Protein AF-A0A963ECT3-F1 (afdb_monomer)

Mean predicted aligned error: 2.51 Å

Solvent-accessible surface area (backbone atoms only — not comparable to full-atom values): 3397 Å² total; per-residue (Å²): 107,66,77,40,56,79,67,74,45,88,42,74,36,84,32,40,85,40,75,90,40,63,58,97,87,40,54,62,56,69,80,55,64,32,16,37,38,37,14,34,76,90,31,90,50,55,75,86,42,76,47,68,47,79,44,111

Radius of gyration: 12.64 Å; Cα contacts (8 Å, |Δi|>4): 105; chains: 1; bounding box: 28×16×36 Å

Sequence (56 aa):
MDLAGSRGLKVIEDCAQAHGARYKGRPVGSLGHIAAFSFCQDKIMSTGGEGGMLVT

Foldseek 3Di:
DVVCVVVVHFDEAECQAPPPHDDPNHHPQPPTPKYKYWQDPPHPHHPVHTDMDMDD

pLDDT: mean 96.41, std 2.36, range [89.25, 98.5]

Secondary structure (DSSP, 8-state):
-HHHHTTT---EEE-TT-TT-EETTEETTSSSSEEEEE--TTSSS--SSS-EEEE-

Nearest PDB structures (foldseek):
  7l7x-assembly1_BBB  TM=9.815E-01  e=2.691E-06  Psychrobacter cryohalolentis K5
  8gyh-assembly1_A  TM=9.832E-01  e=1.508E-04  Streptomyces ficellus
  6blg-assembly1_A  TM=9.828E-01  e=2.629E-04  Klebsiella pneumoniae subsp. pneumoniae MGH 78578
  5k8b-assembly1_A  TM=9.016E-01  e=4.581E-04  Shewanella oneidensis MR-1
  3uwc-assembly1_A  TM=9.078E-01  e=9.716E-03  Coxiella burnetii

Structure (mmCIF, N/CA/C/O backbone):
data_AF-A0A963ECT3-F1
#
_entry.id   AF-A0A963ECT3-F1
#
loop_
_atom_site.group_PDB
_atom_site.id
_atom_site.type_symbol
_atom_site.label_atom_id
_atom_site.label_alt_id
_atom_site.label_comp_id
_atom_site.label_asym_id
_atom_site.label_entity_id
_atom_site.label_seq_id
_atom_site.pdbx_PDB_ins_code
_atom_site.Cartn_x
_atom_site.Cartn_y
_atom_site.Cartn_z
_atom_site.occupancy
_atom_site.B_iso_or_equiv
_atom_site.auth_seq_id
_atom_site.auth_comp_id
_atom_site.auth_asym_id
_atom_site.auth_atom_id
_atom_site.pdbx_PDB_model_num
ATOM 1 N N . MET A 1 1 ? -8.375 -2.687 10.449 1.00 92.56 1 MET A N 1
ATOM 2 C CA . MET A 1 1 ? -8.381 -1.318 11.006 1.00 92.56 1 MET A CA 1
ATOM 3 C C . MET A 1 1 ? -8.791 -1.306 12.471 1.00 92.56 1 MET A C 1
ATOM 5 O O . MET A 1 1 ? -8.169 -0.584 13.231 1.00 92.56 1 MET A O 1
ATOM 9 N N . ASP A 1 2 ? -9.730 -2.154 12.890 1.00 95.69 2 ASP A N 1
ATOM 10 C CA . ASP A 1 2 ? -10.301 -2.188 14.250 1.00 95.69 2 ASP A CA 1
ATOM 11 C C . ASP A 1 2 ? -9.266 -2.278 15.388 1.00 95.69 2 ASP A C 1
ATOM 13 O O . ASP A 1 2 ? -9.322 -1.508 16.348 1.00 95.69 2 ASP A O 1
ATOM 17 N N . LEU A 1 3 ? -8.258 -3.153 15.263 1.00 97.38 3 LEU A N 1
ATOM 18 C CA . LEU A 1 3 ? -7.198 -3.287 16.273 1.00 97.38 3 LEU A CA 1
ATOM 19 C C . LEU A 1 3 ? -6.373 -2.001 16.439 1.00 97.38 3 LEU A C 1
ATOM 21 O O . LEU A 1 3 ? -6.061 -1.602 17.556 1.00 97.38 3 LEU A O 1
ATOM 25 N N . ALA A 1 4 ? -6.007 -1.360 15.329 1.00 97.69 4 ALA A N 1
ATOM 26 C CA . ALA A 1 4 ? -5.228 -0.127 15.360 1.00 97.69 4 ALA A CA 1
ATOM 27 C C . ALA A 1 4 ? -6.091 1.055 15.825 1.00 97.69 4 ALA A C 1
ATOM 29 O O . ALA A 1 4 ? -5.666 1.825 16.682 1.00 97.69 4 ALA A O 1
ATOM 30 N N . GLY A 1 5 ? -7.331 1.141 15.331 1.00 97.44 5 GLY A N 1
ATOM 31 C CA . GLY A 1 5 ? -8.296 2.176 15.696 1.00 97.44 5 GLY A CA 1
ATOM 32 C C . GLY A 1 5 ? -8.627 2.181 17.188 1.00 97.44 5 GLY A C 1
ATOM 33 O O . GLY A 1 5 ? -8.572 3.235 17.812 1.00 97.44 5 GLY A O 1
ATOM 34 N N . SER A 1 6 ? -8.861 1.009 17.790 1.00 9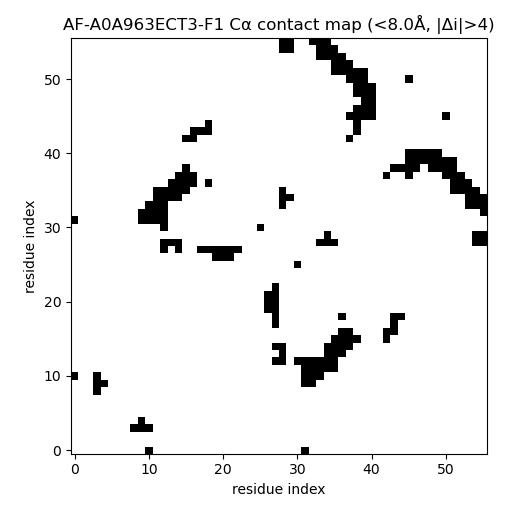8.31 6 SER A N 1
ATOM 35 C CA . SER A 1 6 ? -9.133 0.895 19.236 1.00 98.31 6 SER A CA 1
ATOM 36 C C . SER A 1 6 ? -7.960 1.321 20.129 1.00 98.31 6 SER A C 1
ATOM 38 O O . SER A 1 6 ? -8.158 1.592 21.310 1.00 98.31 6 SER A O 1
ATOM 40 N N . ARG A 1 7 ? -6.745 1.412 19.576 1.00 98.25 7 ARG A N 1
ATOM 41 C CA . ARG A 1 7 ? -5.528 1.842 20.280 1.00 98.25 7 ARG A CA 1
ATOM 42 C C . ARG A 1 7 ? -5.043 3.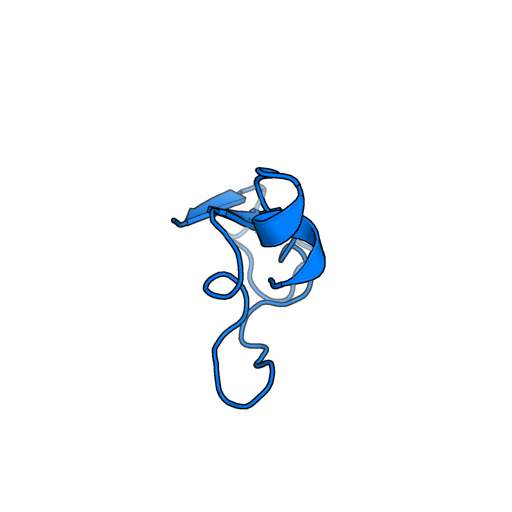232 19.863 1.00 98.25 7 ARG A C 1
ATOM 44 O O . ARG A 1 7 ? -3.968 3.642 20.286 1.00 98.25 7 ARG A O 1
ATOM 51 N N . GLY A 1 8 ? -5.790 3.937 19.009 1.00 98.06 8 GLY A N 1
ATOM 52 C CA . GLY A 1 8 ? -5.376 5.238 18.475 1.00 98.06 8 GLY A CA 1
ATOM 53 C C . GLY A 1 8 ? -4.116 5.181 17.600 1.00 98.06 8 GLY A C 1
ATOM 54 O O . GLY A 1 8 ? -3.434 6.190 17.441 1.00 98.06 8 GLY A O 1
ATOM 55 N N . LEU A 1 9 ? -3.785 4.014 17.039 1.00 98.44 9 LE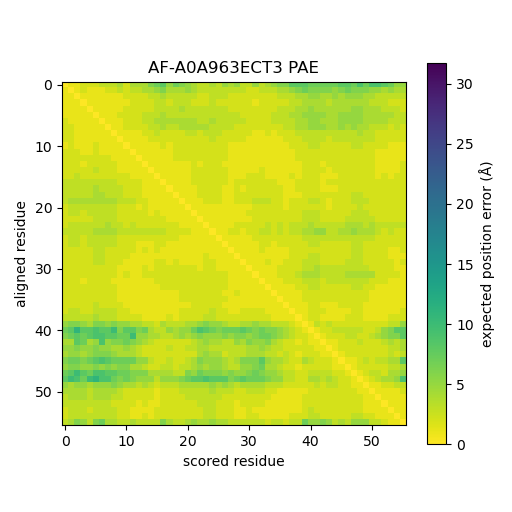U A N 1
ATOM 56 C CA . LEU A 1 9 ? -2.588 3.816 16.225 1.00 98.44 9 LEU A CA 1
ATOM 57 C C . LEU A 1 9 ? -2.855 4.136 14.753 1.00 98.44 9 LEU A C 1
ATOM 59 O O . LEU A 1 9 ? -3.886 3.762 14.183 1.00 98.44 9 LEU A O 1
ATOM 63 N N . LYS A 1 10 ? -1.877 4.779 14.110 1.00 98.12 10 LYS A N 1
ATOM 64 C CA . LYS A 1 10 ? -1.851 4.930 12.654 1.00 98.12 10 LYS A CA 1
ATOM 65 C C . LYS A 1 10 ? -1.399 3.628 11.996 1.00 98.12 10 LYS A C 1
ATOM 67 O O . LYS A 1 10 ? -0.686 2.822 12.585 1.00 98.12 10 LYS A O 1
ATOM 72 N N . VAL A 1 11 ? -1.849 3.434 10.764 1.00 98.06 11 VAL A N 1
ATOM 73 C CA . VAL A 1 11 ? -1.567 2.250 9.946 1.00 98.06 11 VAL A CA 1
ATOM 74 C C . VAL A 1 11 ? -0.920 2.738 8.668 1.00 98.06 11 VAL A C 1
ATOM 76 O O . VAL A 1 11 ? -1.534 3.531 7.955 1.00 98.06 11 VAL A O 1
ATOM 79 N N . ILE A 1 12 ? 0.296 2.271 8.418 1.00 98.25 12 ILE A N 1
ATOM 80 C CA . ILE A 1 12 ? 1.053 2.527 7.198 1.00 98.25 12 ILE A CA 1
ATOM 81 C C . ILE A 1 12 ? 1.049 1.235 6.393 1.00 98.25 12 ILE A C 1
ATOM 83 O O . ILE A 1 12 ? 1.356 0.173 6.936 1.00 98.25 12 ILE A O 1
ATOM 87 N N . GLU A 1 13 ? 0.689 1.317 5.120 1.00 98.50 13 GLU A N 1
ATOM 88 C CA . GLU A 1 13 ? 0.829 0.193 4.203 1.00 98.50 13 GLU A CA 1
ATOM 89 C C . GLU A 1 13 ? 2.187 0.259 3.499 1.00 98.50 13 GLU A C 1
ATOM 91 O O . GLU A 1 13 ? 2.490 1.229 2.806 1.00 98.50 13 GLU A O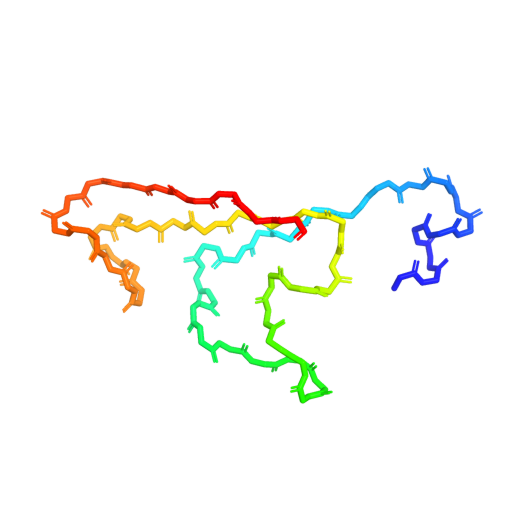 1
ATOM 96 N N . ASP A 1 14 ? 2.985 -0.797 3.623 1.00 98.06 14 ASP A N 1
ATOM 97 C CA . ASP A 1 14 ? 4.103 -1.030 2.712 1.00 98.06 14 ASP A CA 1
ATOM 98 C C . ASP A 1 14 ? 3.582 -1.805 1.497 1.00 98.06 14 ASP A C 1
ATOM 100 O O . ASP A 1 14 ? 3.308 -3.005 1.563 1.00 98.06 14 ASP A O 1
ATOM 104 N N . CYS A 1 15 ? 3.380 -1.086 0.395 1.00 97.75 15 CYS A N 1
ATOM 105 C CA . CYS A 1 15 ? 2.887 -1.626 -0.865 1.00 97.75 15 CYS A CA 1
ATOM 106 C C . CYS A 1 15 ? 4.007 -1.809 -1.897 1.00 97.75 15 CYS A C 1
ATOM 108 O O . CYS A 1 15 ? 3.711 -1.973 -3.084 1.00 97.75 15 CYS A O 1
ATOM 110 N N . ALA A 1 16 ? 5.282 -1.815 -1.483 1.00 97.12 16 ALA A N 1
ATOM 111 C CA . ALA A 1 16 ? 6.426 -1.877 -2.391 1.00 97.12 16 ALA A CA 1
ATOM 112 C C . ALA A 1 16 ? 6.328 -3.022 -3.412 1.00 97.12 16 ALA A C 1
ATOM 114 O O . ALA A 1 16 ? 6.672 -2.839 -4.574 1.00 97.12 16 ALA A O 1
ATOM 115 N N . GLN A 1 17 ? 5.805 -4.186 -3.018 1.00 96.50 17 GLN A N 1
ATOM 116 C CA . GLN A 1 17 ? 5.656 -5.351 -3.902 1.00 96.50 17 GLN A CA 1
ATOM 117 C C . GLN A 1 17 ? 4.207 -5.649 -4.318 1.00 96.50 17 GLN A C 1
ATOM 119 O O . GLN A 1 17 ? 3.927 -6.730 -4.823 1.00 96.50 17 GLN A O 1
ATOM 124 N N . ALA A 1 18 ? 3.272 -4.720 -4.110 1.00 97.50 18 ALA A N 1
ATOM 125 C CA . ALA A 1 18 ? 1.840 -4.998 -4.254 1.00 97.50 18 ALA A CA 1
ATOM 126 C C . ALA A 1 18 ? 1.129 -4.114 -5.295 1.00 97.50 18 ALA A C 1
ATOM 128 O O . ALA A 1 18 ? -0.096 -4.020 -5.287 1.00 97.50 18 ALA A O 1
ATOM 129 N N . HIS A 1 19 ? 1.862 -3.469 -6.209 1.00 96.69 19 HIS A N 1
ATOM 130 C CA . HIS A 1 19 ? 1.274 -2.640 -7.269 1.00 96.69 19 HIS A CA 1
ATOM 131 C C . HIS A 1 19 ? 0.138 -3.369 -8.002 1.00 96.69 19 HIS A C 1
ATOM 133 O O . HIS A 1 19 ? 0.309 -4.483 -8.493 1.00 96.69 19 HIS A O 1
ATOM 139 N N . GLY A 1 20 ? -1.035 -2.735 -8.067 1.00 95.88 20 GLY A N 1
ATOM 140 C CA . GLY A 1 20 ? -2.223 -3.282 -8.730 1.00 95.88 20 GLY A CA 1
ATOM 141 C C . GLY A 1 20 ? -3.001 -4.342 -7.936 1.00 95.88 20 GLY A C 1
ATOM 142 O O . GLY A 1 20 ? -4.097 -4.717 -8.356 1.00 95.88 20 GLY A O 1
ATOM 143 N N . ALA A 1 21 ? -2.501 -4.801 -6.784 1.00 98.00 21 ALA A N 1
ATOM 144 C CA . ALA A 1 21 ? -3.202 -5.771 -5.949 1.00 98.00 21 ALA A CA 1
ATOM 145 C C . ALA A 1 21 ? -4.468 -5.181 -5.305 1.00 98.00 21 ALA A C 1
ATOM 147 O O . ALA A 1 21 ? -4.629 -3.966 -5.141 1.00 98.00 21 ALA A O 1
ATOM 148 N N . ARG A 1 22 ? -5.384 -6.069 -4.902 1.00 98.38 22 ARG A N 1
ATOM 149 C CA . ARG A 1 22 ? -6.629 -5.708 -4.217 1.00 98.38 22 ARG A CA 1
ATOM 150 C C . ARG A 1 22 ? -6.864 -6.586 -2.997 1.00 98.38 22 ARG A C 1
ATOM 152 O O . ARG A 1 22 ? -6.716 -7.802 -3.067 1.00 98.38 22 ARG A O 1
ATOM 159 N N . TYR A 1 23 ? -7.330 -5.978 -1.913 1.00 97.56 23 TYR A N 1
ATOM 160 C CA . TYR A 1 23 ? -7.831 -6.669 -0.731 1.00 97.56 23 TYR A CA 1
ATOM 161 C C . TYR A 1 23 ? -9.325 -6.395 -0.568 1.00 97.56 23 TYR A C 1
ATOM 163 O O . TYR A 1 23 ? -9.746 -5.244 -0.451 1.00 97.56 23 TYR A O 1
ATOM 171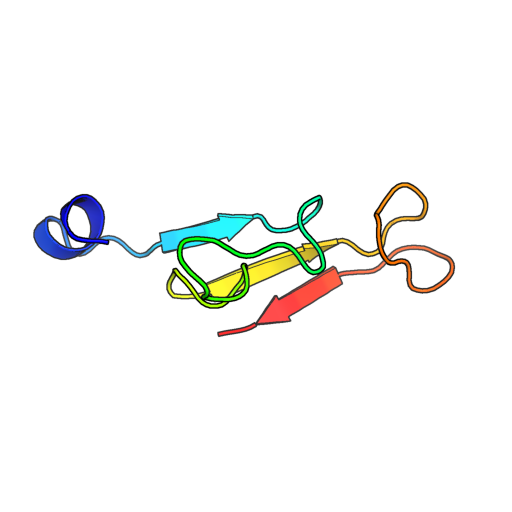 N N . LYS A 1 24 ? -10.147 -7.454 -0.571 1.00 96.81 24 LYS A N 1
ATOM 172 C CA . LYS A 1 24 ? -11.619 -7.351 -0.469 1.00 96.81 24 LYS A CA 1
ATOM 173 C C . LYS A 1 24 ? -12.210 -6.324 -1.454 1.00 96.81 24 LYS A C 1
ATOM 175 O O . LYS A 1 24 ? -13.012 -5.474 -1.084 1.00 96.81 24 LYS A O 1
ATOM 180 N N . GLY A 1 25 ? -11.746 -6.366 -2.705 1.00 97.38 25 GLY A N 1
ATOM 181 C CA . GLY A 1 25 ? -12.177 -5.464 -3.781 1.00 97.38 25 GLY A CA 1
ATOM 182 C C . GLY A 1 25 ? -11.554 -4.062 -3.758 1.00 97.38 25 GLY A C 1
ATOM 183 O O . GLY A 1 25 ? -11.569 -3.384 -4.787 1.00 97.38 25 GLY A O 1
ATOM 184 N N . ARG A 1 26 ? -10.938 -3.640 -2.648 1.00 97.44 26 ARG A N 1
ATOM 185 C CA . ARG A 1 26 ? -10.267 -2.338 -2.520 1.00 97.44 26 ARG A CA 1
ATOM 186 C C . ARG A 1 26 ? -8.811 -2.421 -2.987 1.00 97.44 26 ARG A C 1
ATOM 188 O O . ARG A 1 26 ? -8.160 -3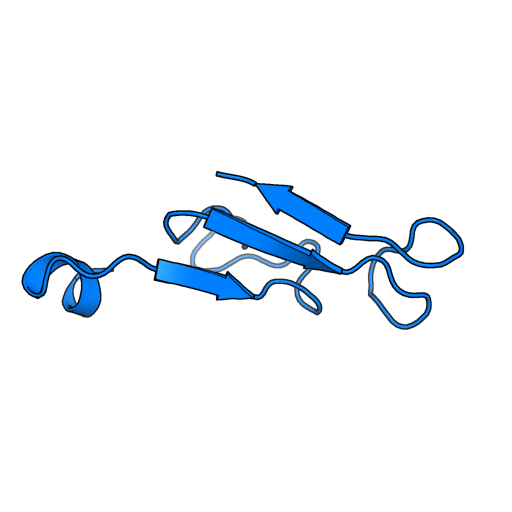.419 -2.680 1.00 97.44 26 ARG A O 1
ATOM 195 N N . PRO A 1 27 ? -8.285 -1.422 -3.715 1.00 97.75 27 PRO A N 1
ATOM 196 C CA . PRO A 1 27 ? -6.876 -1.402 -4.099 1.00 97.75 27 PRO A CA 1
ATOM 197 C C . PRO A 1 27 ? -5.975 -1.289 -2.864 1.00 97.75 27 PRO A C 1
ATOM 199 O O . PRO A 1 27 ? -6.322 -0.594 -1.904 1.00 97.75 27 PRO A O 1
ATOM 202 N N . VAL A 1 28 ? -4.829 -1.970 -2.878 1.00 97.44 28 VAL A N 1
ATOM 203 C CA . VAL A 1 28 ? -3.798 -1.744 -1.853 1.00 97.44 28 VAL A CA 1
ATOM 204 C C . VAL A 1 28 ? -3.276 -0.312 -1.946 1.00 97.44 28 VAL A C 1
ATOM 206 O O . VAL A 1 28 ? -3.322 0.308 -3.009 1.00 97.44 28 VAL A O 1
ATOM 209 N N . GLY A 1 29 ? -2.832 0.224 -0.818 1.00 97.62 29 GLY A N 1
ATOM 210 C CA . GLY A 1 29 ? -2.472 1.629 -0.683 1.00 97.62 29 GLY A CA 1
ATOM 211 C C . GLY A 1 29 ? -3.653 2.559 -0.398 1.00 97.62 29 GLY A C 1
ATOM 212 O O . GLY A 1 29 ? -3.491 3.773 -0.394 1.00 97.62 29 GLY A O 1
ATOM 213 N N . SER A 1 30 ? -4.842 1.991 -0.171 1.00 97.38 30 SER A N 1
ATOM 214 C CA . SER A 1 30 ? -6.055 2.716 0.231 1.00 97.38 30 SER A CA 1
ATOM 215 C C . SER A 1 30 ? -6.718 2.134 1.485 1.00 97.38 30 SER A C 1
ATOM 217 O O . SER A 1 30 ? -7.866 2.458 1.790 1.00 97.38 30 SER A O 1
ATOM 219 N N 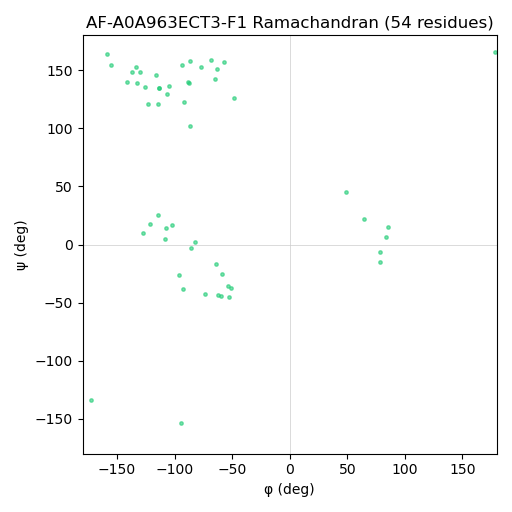. LEU A 1 31 ? -6.060 1.201 2.176 1.00 96.88 31 LEU A N 1
ATOM 220 C CA . LEU A 1 31 ? -6.599 0.455 3.315 1.00 96.88 31 LEU A CA 1
ATOM 221 C C . LEU A 1 31 ? -6.270 1.129 4.654 1.00 96.88 31 LEU A C 1
ATOM 223 O O . LEU A 1 31 ? -7.094 1.078 5.572 1.00 96.88 31 LEU A O 1
ATOM 227 N N . GLY A 1 32 ? -5.064 1.689 4.765 1.00 96.25 32 GLY A N 1
ATOM 228 C CA . GLY A 1 32 ? -4.511 2.346 5.943 1.00 96.25 32 GLY A CA 1
ATOM 229 C C . GLY A 1 32 ? -4.717 3.860 5.939 1.00 96.25 32 GLY A C 1
ATOM 230 O O . GLY A 1 32 ? -5.676 4.371 5.374 1.00 96.25 32 GLY A O 1
ATOM 231 N N . HIS A 1 33 ? -3.825 4.569 6.630 1.00 98.06 33 HIS A N 1
ATOM 232 C CA . HIS A 1 33 ? -3.817 6.036 6.682 1.00 98.06 33 HIS A CA 1
ATOM 233 C C . HIS A 1 33 ? -2.857 6.657 5.666 1.00 98.06 33 HIS A C 1
ATOM 235 O O . HIS A 1 33 ? -3.022 7.811 5.304 1.00 98.06 33 HIS A O 1
ATOM 241 N N . ILE A 1 34 ? -1.820 5.918 5.283 1.00 98.25 34 ILE A N 1
ATOM 242 C CA . ILE A 1 34 ? -0.847 6.288 4.260 1.00 98.25 34 ILE A CA 1
ATOM 243 C C . ILE A 1 34 ? -0.249 4.993 3.713 1.00 98.25 34 ILE A C 1
ATOM 245 O O . ILE A 1 34 ? -0.205 3.980 4.422 1.00 98.25 34 ILE A O 1
ATOM 249 N N . ALA A 1 35 ? 0.235 5.023 2.483 1.00 98.25 35 ALA A N 1
ATOM 250 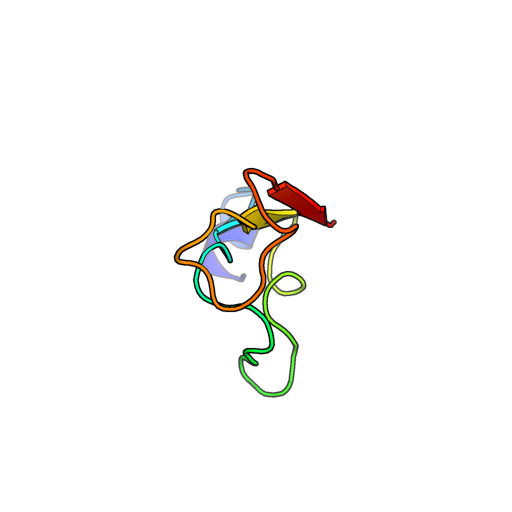C CA . ALA A 1 35 ? 0.919 3.904 1.871 1.00 98.25 35 ALA A CA 1
ATOM 251 C C . ALA A 1 35 ? 2.161 4.333 1.105 1.00 98.25 35 ALA A C 1
ATOM 253 O O . ALA A 1 35 ? 2.201 5.424 0.538 1.00 98.25 35 ALA A O 1
ATOM 254 N N . ALA A 1 36 ? 3.152 3.446 1.075 1.00 98.38 36 ALA A N 1
ATOM 255 C CA . ALA A 1 36 ? 4.383 3.615 0.325 1.00 98.38 36 ALA A CA 1
ATOM 256 C C . ALA A 1 36 ? 4.472 2.591 -0.809 1.00 98.38 36 ALA A C 1
ATOM 258 O O . ALA A 1 36 ? 4.243 1.399 -0.611 1.00 98.38 36 ALA A O 1
ATOM 259 N N . PHE A 1 37 ? 4.849 3.064 -1.989 1.00 98.19 37 PHE A N 1
ATOM 260 C CA . PHE A 1 37 ? 5.177 2.250 -3.152 1.00 98.19 37 PHE A CA 1
ATOM 261 C C . PHE A 1 37 ? 6.648 2.444 -3.513 1.00 98.19 37 PHE A C 1
ATOM 263 O O . PHE A 1 37 ? 7.189 3.540 -3.357 1.00 98.19 37 PHE A O 1
ATOM 270 N N . SER A 1 38 ? 7.283 1.382 -4.006 1.00 97.56 38 SER A N 1
ATOM 271 C CA . SER A 1 38 ? 8.662 1.394 -4.495 1.00 97.56 38 SER A CA 1
ATOM 272 C C . SER A 1 38 ? 8.658 1.143 -5.993 1.00 97.56 38 SER A C 1
ATOM 274 O O . SER A 1 38 ? 8.009 0.217 -6.459 1.00 97.56 38 SER A O 1
ATOM 276 N N . PHE A 1 39 ? 9.426 1.931 -6.727 1.00 97.06 39 PHE A N 1
ATOM 277 C CA . PHE A 1 39 ? 9.586 1.802 -8.171 1.00 97.06 39 PHE A CA 1
ATOM 278 C C . PHE A 1 39 ? 11.016 1.412 -8.565 1.00 97.06 39 PHE A C 1
ATOM 280 O O . PHE A 1 39 ? 11.445 1.704 -9.683 1.00 97.06 39 PHE A O 1
ATOM 287 N N . CYS A 1 40 ? 11.749 0.758 -7.655 1.00 93.38 40 CYS A N 1
ATOM 288 C CA . CYS A 1 40 ? 13.044 0.145 -7.955 1.00 93.38 40 CYS A CA 1
ATOM 289 C C . CYS A 1 40 ? 12.900 -0.875 -9.101 1.00 93.38 40 CYS A C 1
ATOM 291 O O . CYS A 1 40 ? 11.807 -1.379 -9.373 1.00 93.38 40 CYS A O 1
ATOM 293 N N . GLN A 1 41 ? 13.996 -1.172 -9.796 1.00 89.25 41 GLN A N 1
ATOM 294 C CA . GLN A 1 41 ? 13.983 -1.945 -11.043 1.00 89.25 41 GLN A CA 1
ATOM 295 C C . GLN A 1 41 ? 13.385 -3.356 -10.914 1.00 89.25 41 GLN A C 1
ATOM 297 O O . GLN A 1 41 ? 12.890 -3.896 -11.899 1.00 89.25 41 GLN A O 1
ATOM 302 N N . ASP A 1 42 ? 13.412 -3.949 -9.720 1.00 89.69 42 ASP A N 1
ATOM 303 C CA . ASP A 1 42 ? 12.881 -5.288 -9.438 1.00 89.69 42 ASP A CA 1
ATOM 304 C C . ASP A 1 42 ? 11.373 -5.307 -9.115 1.00 89.69 42 ASP A C 1
ATOM 306 O O . ASP A 1 42 ? 10.801 -6.373 -8.878 1.00 89.69 42 ASP A O 1
ATOM 310 N N . LYS A 1 43 ? 10.714 -4.143 -9.055 1.00 90.94 43 LYS A N 1
ATOM 311 C CA . LYS A 1 43 ? 9.304 -4.020 -8.665 1.00 90.94 43 LYS A CA 1
ATOM 312 C C . LYS A 1 43 ? 8.363 -4.208 -9.855 1.00 90.94 43 LYS A C 1
ATOM 314 O O . LYS A 1 43 ? 8.723 -3.994 -11.006 1.00 90.94 43 LYS A O 1
ATOM 319 N N . ILE A 1 44 ? 7.111 -4.575 -9.555 1.00 94.00 44 ILE A N 1
ATOM 320 C CA . ILE A 1 44 ? 6.041 -4.807 -10.551 1.00 94.00 44 ILE A CA 1
ATOM 321 C C . ILE A 1 44 ? 5.864 -3.601 -11.490 1.00 94.00 44 ILE A C 1
ATOM 323 O O . ILE A 1 44 ? 5.561 -3.762 -12.669 1.00 94.00 44 ILE A O 1
ATOM 327 N N . MET A 1 45 ? 6.042 -2.392 -10.959 1.00 94.38 45 MET A N 1
ATOM 328 C CA . MET A 1 45 ? 6.067 -1.142 -11.706 1.00 94.38 45 MET A CA 1
ATOM 329 C C . MET A 1 45 ? 7.370 -0.420 -11.362 1.00 94.38 45 MET A C 1
ATOM 331 O O . MET A 1 45 ? 7.731 -0.362 -10.190 1.00 94.38 45 MET A O 1
ATOM 335 N N . SER A 1 46 ? 8.063 0.130 -12.362 1.00 93.50 46 SER A N 1
ATOM 336 C CA . SER A 1 46 ? 9.313 0.877 -12.178 1.00 93.50 46 SER A CA 1
ATOM 337 C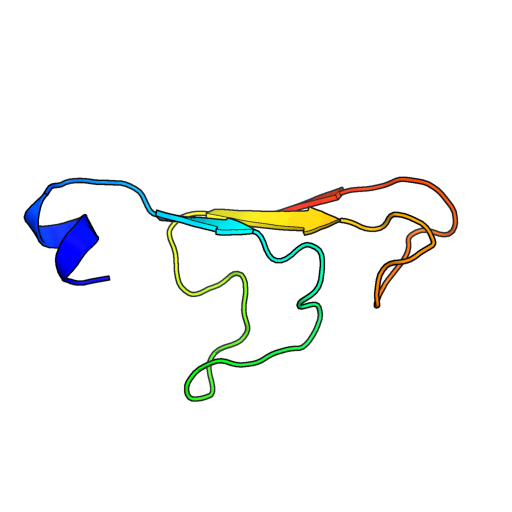 C . SER A 1 46 ? 9.293 2.189 -12.963 1.00 93.50 46 SER A C 1
ATOM 339 O O . SER A 1 46 ? 8.634 2.299 -13.997 1.00 93.50 46 SER A O 1
ATOM 341 N N . THR A 1 47 ? 10.045 3.177 -12.482 1.00 94.19 47 THR A N 1
ATOM 342 C CA . THR A 1 47 ? 10.309 4.457 -13.157 1.00 94.19 47 THR A CA 1
ATOM 343 C C . THR A 1 47 ? 11.438 4.371 -14.193 1.00 94.19 47 THR A C 1
ATOM 345 O O . THR A 1 47 ? 11.785 5.385 -14.793 1.00 94.19 47 THR A O 1
ATOM 348 N N . GLY A 1 48 ? 12.032 3.190 -14.413 1.00 91.56 48 GLY A N 1
ATOM 349 C CA . GLY A 1 48 ? 13.231 3.023 -15.249 1.00 91.56 48 GLY A CA 1
ATOM 350 C C . GLY A 1 48 ? 14.546 3.266 -14.494 1.00 91.56 48 GLY A C 1
ATOM 351 O O . GLY A 1 48 ? 15.594 3.426 -15.114 1.00 91.56 48 GLY A O 1
ATOM 352 N N . GLY A 1 49 ? 14.493 3.284 -13.160 1.00 90.81 49 GLY A N 1
ATOM 353 C CA . GLY A 1 49 ? 15.611 3.504 -12.246 1.00 90.81 49 GLY A CA 1
ATOM 354 C C . GLY A 1 49 ? 15.160 3.261 -10.804 1.00 90.81 49 GLY A C 1
ATOM 355 O O . GLY A 1 49 ? 14.477 2.277 -10.531 1.00 90.81 49 GLY A O 1
ATOM 356 N N . GLU A 1 50 ? 15.510 4.169 -9.897 1.00 95.19 50 GLU A N 1
ATOM 357 C CA . GLU A 1 50 ? 14.980 4.197 -8.529 1.00 95.19 50 GLU A CA 1
ATOM 358 C C . GLU A 1 50 ? 13.761 5.124 -8.426 1.00 95.19 50 GLU A C 1
ATOM 360 O O . GLU A 1 50 ? 13.613 6.087 -9.186 1.00 95.19 50 GLU A O 1
ATOM 365 N N . GLY A 1 51 ? 12.888 4.866 -7.453 1.00 96.88 51 GLY A N 1
ATOM 366 C CA . GLY A 1 51 ? 11.750 5.737 -7.185 1.00 96.88 51 GLY A CA 1
ATOM 367 C C . GLY A 1 51 ? 10.851 5.240 -6.063 1.00 96.88 51 GLY A C 1
ATOM 368 O O . GLY A 1 51 ? 10.902 4.078 -5.656 1.00 96.88 51 GLY A O 1
ATOM 369 N N . GLY A 1 52 ? 9.987 6.128 -5.583 1.00 97.00 52 GLY A N 1
ATOM 370 C CA . GLY A 1 52 ? 8.940 5.786 -4.633 1.00 97.00 52 GLY A CA 1
ATOM 371 C C . GLY A 1 52 ? 7.812 6.807 -4.642 1.00 97.00 52 GLY A C 1
ATOM 372 O O . GLY A 1 52 ? 7.962 7.913 -5.161 1.00 97.00 52 GLY A O 1
ATOM 373 N N . MET A 1 53 ? 6.673 6.423 -4.076 1.00 97.75 53 MET A N 1
ATOM 374 C CA . MET A 1 53 ? 5.502 7.288 -3.948 1.00 97.75 53 MET A CA 1
ATOM 375 C C . MET A 1 53 ? 4.817 7.053 -2.613 1.00 97.75 53 MET A C 1
ATOM 377 O O . MET A 1 53 ? 4.680 5.916 -2.166 1.00 97.75 53 MET A O 1
ATOM 381 N N . LEU A 1 54 ? 4.366 8.149 -2.010 1.00 98.06 54 LEU A N 1
ATOM 382 C CA . LEU A 1 54 ? 3.472 8.138 -0.864 1.00 98.06 54 LEU A CA 1
ATOM 383 C C . LEU A 1 54 ? 2.070 8.524 -1.325 1.00 98.06 54 LEU A C 1
ATOM 385 O O . LEU A 1 54 ? 1.909 9.469 -2.098 1.00 98.06 54 LEU A O 1
ATOM 389 N N . VAL A 1 55 ? 1.068 7.807 -0.832 1.00 97.06 55 VAL A N 1
ATOM 390 C CA . VAL A 1 55 ? -0.352 8.118 -1.039 1.00 97.06 55 VAL A CA 1
ATOM 391 C C . VAL A 1 55 ? -1.079 8.106 0.299 1.00 97.06 55 VAL A C 1
ATOM 393 O O . VAL A 1 55 ? -0.682 7.367 1.198 1.00 97.06 55 VAL A O 1
ATOM 396 N N . THR A 1 56 ? -2.113 8.936 0.437 1.00 94.38 56 THR A N 1
ATOM 397 C CA . THR A 1 56 ? -2.909 9.111 1.662 1.00 94.38 56 THR A CA 1
ATOM 398 C C . THR A 1 56 ? -4.399 9.075 1.373 1.00 94.38 56 THR A C 1
ATOM 400 O O . THR A 1 56 ? -4.779 9.297 0.201 1.00 94.38 56 THR A O 1
#